Protein AF-A0A7W7QHW6-F1 (afdb_monomer_lite)

Secondary structure (DSSP, 8-state):
-HHHHS-S-EEEEEPPPPGGGTT-SEEEEEEEE-GGGS-GGGS-HHHHHHHHHHHHHHHHSTT--EEEHHHHHHHHHTTT--TGGGT--HHHHHHHHHHSSS-EEEEEEEHHHHHHHH---SS--EEE-TTS-EEEPPHHHHHHHHHHHHHHHHHHHHHHHHHHHHTTSS---

Structure (mmCIF, N/CA/C/O backbone):
data_AF-A0A7W7QHW6-F1
#
_entry.id   AF-A0A7W7QHW6-F1
#
loop_
_atom_site.group_PDB
_atom_site.id
_atom_site.type_symbol
_atom_site.label_atom_id
_atom_site.label_alt_id
_atom_site.label_comp_id
_atom_site.label_asym_id
_atom_site.label_entity_id
_atom_site.label_seq_id
_atom_site.pdbx_PDB_ins_code
_atom_site.Cartn_x
_atom_site.Cartn_y
_atom_site.Cartn_z
_atom_site.occupancy
_atom_site.B_iso_or_equiv
_atom_site.auth_seq_id
_atom_site.auth_comp_id
_atom_site.auth_asym_id
_atom_site.auth_atom_id
_atom_site.pdbx_PDB_model_num
ATOM 1 N N . MET A 1 1 ? -8.281 11.134 19.432 1.00 56.22 1 MET A N 1
ATOM 2 C CA . MET A 1 1 ? -8.297 11.967 18.201 1.00 56.22 1 MET A CA 1
ATOM 3 C C . MET A 1 1 ? -7.026 11.847 17.353 1.00 56.22 1 MET A C 1
ATOM 5 O O . MET A 1 1 ? -7.100 11.204 16.316 1.00 56.22 1 MET A O 1
ATOM 9 N N . ARG A 1 2 ? -5.857 12.360 17.784 1.00 65.06 2 ARG A N 1
ATOM 10 C CA . ARG A 1 2 ? -4.636 12.427 16.941 1.00 65.06 2 ARG A CA 1
ATOM 11 C C . ARG A 1 2 ? -4.205 11.098 16.300 1.00 65.06 2 ARG A C 1
ATOM 13 O O . ARG A 1 2 ? -3.830 11.087 15.142 1.00 65.06 2 ARG A O 1
ATOM 20 N N . LYS A 1 3 ? -4.324 9.969 17.011 1.00 74.69 3 LYS A N 1
ATOM 21 C CA . LYS A 1 3 ? -3.905 8.649 16.496 1.00 74.69 3 LYS A CA 1
ATOM 22 C C . LYS A 1 3 ? -4.711 8.149 15.285 1.00 74.69 3 LYS A C 1
ATOM 24 O O . LYS A 1 3 ? -4.152 7.412 14.486 1.00 74.69 3 LYS A O 1
ATOM 29 N N . LEU A 1 4 ? -5.989 8.529 15.155 1.00 83.25 4 LEU A N 1
ATOM 30 C CA . LEU A 1 4 ? -6.823 8.139 14.007 1.00 83.25 4 LEU A CA 1
ATOM 31 C C . LEU A 1 4 ? -6.521 9.006 12.781 1.00 83.25 4 LEU A C 1
ATOM 33 O O . LEU A 1 4 ? -6.460 8.496 11.672 1.00 83.25 4 LEU A O 1
ATOM 37 N N . GLN A 1 5 ? -6.312 10.308 12.989 1.00 86.25 5 GLN A N 1
ATOM 38 C CA . GLN A 1 5 ? -6.015 11.275 11.923 1.00 86.25 5 GLN A CA 1
ATOM 39 C C . GLN A 1 5 ? -4.545 11.247 11.482 1.00 86.25 5 GLN A C 1
ATOM 41 O O . GLN A 1 5 ? -4.225 11.628 10.364 1.00 86.25 5 GLN A O 1
ATOM 46 N N . GLU A 1 6 ? -3.650 10.778 12.348 1.00 88.75 6 GLU A N 1
ATOM 47 C CA . GLU A 1 6 ? -2.221 10.630 12.083 1.00 88.75 6 GLU A CA 1
ATOM 48 C C . GLU A 1 6 ? -1.776 9.214 12.486 1.00 88.75 6 GLU A C 1
ATOM 50 O O . GLU A 1 6 ? -1.081 9.045 13.495 1.00 88.75 6 GLU A O 1
ATOM 55 N N . PRO A 1 7 ? -2.175 8.168 11.739 1.00 92.00 7 PRO A N 1
ATOM 56 C CA . PRO A 1 7 ? -1.692 6.821 12.008 1.00 92.00 7 PRO A CA 1
ATOM 57 C C . PRO A 1 7 ? -0.172 6.752 11.819 1.00 92.00 7 PRO A C 1
ATOM 59 O O . PRO A 1 7 ? 0.426 7.557 11.098 1.00 92.00 7 PRO A O 1
ATOM 62 N N . ALA A 1 8 ? 0.470 5.778 12.470 1.00 92.69 8 ALA A N 1
ATOM 63 C CA . ALA A 1 8 ? 1.924 5.625 12.387 1.00 92.69 8 ALA A CA 1
ATOM 64 C C . ALA A 1 8 ? 2.393 5.414 10.937 1.00 92.69 8 ALA A C 1
ATOM 66 O O . ALA A 1 8 ? 3.410 5.977 10.537 1.00 92.69 8 ALA A O 1
ATOM 67 N N . TYR A 1 9 ? 1.622 4.654 10.157 1.00 95.62 9 TYR A N 1
ATOM 68 C CA . TYR A 1 9 ? 1.838 4.450 8.732 1.00 95.62 9 TYR A CA 1
ATOM 69 C C . TYR A 1 9 ? 0.545 4.018 8.024 1.00 95.62 9 TYR A C 1
ATOM 71 O O . TYR A 1 9 ? -0.412 3.578 8.673 1.00 95.62 9 TYR A O 1
ATOM 79 N N . TRP A 1 10 ? 0.560 4.111 6.698 1.00 97.00 10 TRP A N 1
ATOM 80 C CA . TRP A 1 10 ? -0.450 3.590 5.783 1.00 97.00 10 TRP A CA 1
ATOM 81 C C . TRP A 1 10 ? 0.118 2.443 4.952 1.00 97.00 10 TRP A C 1
ATOM 83 O O . TRP A 1 10 ? 1.297 2.454 4.601 1.00 97.00 10 TRP A O 1
ATOM 93 N N . LEU A 1 11 ? -0.731 1.476 4.620 1.00 97.56 11 LEU A N 1
ATOM 94 C CA . LEU A 1 11 ? -0.472 0.448 3.619 1.00 97.56 11 LEU A CA 1
ATOM 95 C C . LEU A 1 11 ? -1.309 0.759 2.379 1.00 97.56 11 LEU A C 1
ATOM 97 O O . LEU A 1 11 ? -2.513 0.992 2.494 1.00 97.56 11 LEU A O 1
ATOM 101 N N . ILE A 1 12 ? -0.666 0.739 1.216 1.00 97.44 12 ILE A N 1
ATOM 102 C CA . ILE A 1 12 ? -1.287 0.992 -0.081 1.00 97.44 12 ILE A CA 1
ATOM 103 C C . ILE A 1 12 ? -1.074 -0.210 -0.985 1.00 97.44 12 ILE A C 1
ATOM 105 O O . ILE A 1 12 ? 0.042 -0.729 -1.101 1.00 97.44 12 ILE A O 1
ATOM 109 N N . PHE A 1 13 ? -2.138 -0.620 -1.663 1.00 96.94 13 PHE A N 1
ATOM 110 C CA . PHE A 1 13 ? -2.083 -1.667 -2.670 1.00 96.94 13 PHE A CA 1
ATOM 111 C C . PHE A 1 13 ? -3.052 -1.392 -3.817 1.00 96.94 13 PHE A C 1
ATOM 113 O O . PHE A 1 13 ? -4.025 -0.648 -3.686 1.00 96.94 13 PHE A O 1
ATOM 120 N N . ALA A 1 14 ? -2.743 -1.987 -4.963 1.00 95.81 14 ALA A N 1
ATOM 121 C CA . ALA A 1 14 ? -3.598 -1.965 -6.134 1.00 95.81 14 ALA A CA 1
ATOM 122 C C . ALA A 1 14 ? -4.793 -2.911 -5.939 1.00 95.81 14 ALA A C 1
ATOM 124 O O . ALA A 1 14 ? -4.634 -4.034 -5.463 1.00 95.81 14 ALA A O 1
ATOM 125 N N . LEU A 1 15 ? -5.976 -2.461 -6.347 1.00 94.88 15 LEU A N 1
ATOM 126 C CA . LEU A 1 15 ? -7.155 -3.306 -6.534 1.00 94.88 15 LEU A CA 1
ATOM 127 C C . LEU A 1 15 ? -7.205 -3.792 -7.990 1.00 94.88 15 LEU A C 1
ATOM 129 O O . LEU A 1 15 ? -6.542 -3.204 -8.846 1.00 94.88 15 LEU A O 1
ATOM 133 N N . PRO A 1 16 ? -7.975 -4.836 -8.328 1.00 91.94 16 PRO A N 1
ATOM 134 C CA . PRO A 1 16 ? -8.221 -5.169 -9.727 1.00 91.94 16 PRO A CA 1
ATOM 135 C C . PRO A 1 16 ? -8.748 -3.949 -10.492 1.00 91.94 16 PRO A C 1
ATOM 137 O O . PRO A 1 16 ? -9.634 -3.244 -10.006 1.00 91.94 16 PRO A O 1
ATOM 140 N N . TRP A 1 17 ? -8.200 -3.683 -11.682 1.00 90.19 17 TRP A N 1
ATOM 141 C CA . TRP A 1 17 ? -8.736 -2.621 -12.531 1.00 90.19 17 TRP A CA 1
ATOM 142 C C . TRP A 1 17 ? -10.198 -2.949 -12.882 1.00 90.19 17 TRP A C 1
ATOM 144 O O . TRP A 1 17 ? -10.453 -4.067 -13.336 1.00 90.19 17 TRP A O 1
ATOM 154 N N . PRO A 1 18 ? -11.164 -2.029 -12.699 1.00 87.25 18 PRO A N 1
ATOM 155 C CA . PRO A 1 18 ? -12.570 -2.352 -12.912 1.00 87.25 18 PRO A CA 1
ATOM 156 C C . PRO A 1 18 ? -12.845 -2.748 -14.366 1.00 87.25 18 PRO A C 1
ATOM 158 O O . PRO A 1 18 ? -12.604 -1.963 -15.285 1.00 87.25 18 PRO A O 1
ATOM 161 N N . GLU A 1 19 ? -13.399 -3.943 -14.578 1.00 85.06 19 GLU A N 1
ATOM 162 C CA . GLU A 1 19 ? -13.690 -4.472 -15.921 1.00 85.06 19 GLU A CA 1
ATOM 163 C C . GLU A 1 19 ? -14.662 -3.574 -16.699 1.00 85.06 19 GLU A C 1
ATOM 165 O O . GLU A 1 19 ? -14.476 -3.322 -17.889 1.00 85.06 19 GLU A O 1
ATOM 170 N N . SER A 1 20 ? -15.652 -2.998 -16.008 1.00 82.12 20 SER A N 1
ATOM 171 C CA . SER A 1 20 ? -16.613 -2.043 -16.580 1.00 82.12 20 SER A CA 1
ATOM 172 C C . SER A 1 20 ? -15.979 -0.721 -17.031 1.00 82.12 20 SER A C 1
ATOM 174 O O . SER A 1 20 ? -16.608 0.053 -17.749 1.00 82.12 20 SER A O 1
ATOM 176 N N . GLN A 1 21 ? -14.734 -0.460 -16.627 1.00 79.06 21 GLN A N 1
ATOM 177 C CA . GLN A 1 21 ? -13.945 0.723 -16.966 1.00 79.06 21 GLN A CA 1
ATOM 178 C C . GLN A 1 21 ? -12.653 0.318 -17.692 1.00 79.06 21 GLN A C 1
ATOM 180 O O . GLN A 1 21 ? -11.616 0.979 -17.579 1.00 79.06 21 GLN A O 1
ATOM 185 N N . GLY A 1 22 ? -12.727 -0.773 -18.463 1.00 74.12 22 GLY A N 1
ATOM 186 C CA . GLY A 1 22 ? -11.610 -1.396 -19.168 1.00 74.12 22 GLY A CA 1
ATOM 187 C C . GLY A 1 22 ? -10.861 -0.500 -20.154 1.00 74.12 22 GLY A C 1
ATOM 188 O O . GLY A 1 22 ? -9.731 -0.845 -20.479 1.00 74.12 22 GLY A O 1
ATOM 189 N N . ASP A 1 23 ? -11.411 0.665 -20.529 1.00 79.94 23 ASP A N 1
ATOM 190 C CA . ASP A 1 23 ? -10.778 1.707 -21.365 1.00 79.94 23 ASP A CA 1
ATOM 191 C C . ASP A 1 23 ? -10.635 3.068 -20.657 1.00 79.94 23 ASP A C 1
ATOM 193 O O . ASP A 1 23 ? -10.134 4.035 -21.232 1.00 79.94 23 ASP A O 1
ATOM 197 N N . ALA A 1 24 ? -11.040 3.176 -19.387 1.00 84.50 24 ALA A N 1
ATOM 198 C CA . ALA A 1 24 ? -10.972 4.442 -18.671 1.00 84.50 24 ALA A CA 1
ATOM 199 C C . ALA A 1 24 ? -9.518 4.901 -18.478 1.00 84.50 24 ALA A C 1
ATOM 201 O O . ALA A 1 24 ? -8.602 4.096 -18.268 1.00 84.50 24 ALA A O 1
ATOM 202 N N . ALA A 1 25 ? -9.315 6.220 -18.525 1.00 86.50 25 ALA A N 1
ATOM 203 C CA . ALA A 1 25 ? -8.022 6.839 -18.241 1.00 86.50 25 ALA A CA 1
ATOM 204 C C . ALA A 1 25 ? -7.675 6.784 -16.744 1.00 86.50 25 ALA A C 1
ATOM 206 O O . ALA A 1 25 ? -6.496 6.735 -16.384 1.00 86.50 25 ALA A O 1
ATOM 207 N N . MET A 1 26 ? -8.698 6.783 -15.885 1.00 93.06 26 MET A N 1
ATOM 208 C CA . MET A 1 26 ? -8.581 6.727 -14.433 1.00 93.06 26 MET A CA 1
ATOM 209 C C . MET A 1 26 ? -9.674 5.842 -13.832 1.00 93.06 26 MET A C 1
ATOM 211 O O . MET A 1 26 ? -10.791 5.850 -14.341 1.00 93.06 26 MET A O 1
ATOM 215 N N . ALA A 1 27 ? -9.369 5.149 -12.735 1.00 93.94 27 ALA A N 1
ATOM 216 C CA . ALA A 1 27 ? -10.313 4.302 -12.004 1.00 93.94 27 ALA A CA 1
ATOM 217 C C . ALA A 1 27 ? -9.981 4.257 -10.503 1.00 93.94 27 ALA A C 1
ATOM 219 O O . ALA A 1 27 ? -8.837 4.501 -10.116 1.00 93.94 27 ALA A O 1
ATOM 220 N N . GLU A 1 28 ? -10.959 3.925 -9.657 1.00 92.88 28 GLU A N 1
ATOM 221 C CA . GLU A 1 28 ? -10.750 3.601 -8.235 1.00 92.88 28 GLU A CA 1
ATOM 222 C C . GLU A 1 28 ? -10.073 2.228 -8.106 1.00 92.88 28 GLU A C 1
ATOM 224 O O . GLU A 1 28 ? -10.699 1.222 -7.796 1.00 92.88 28 GLU A O 1
ATOM 229 N N . ALA A 1 29 ? -8.782 2.178 -8.429 1.00 94.88 29 ALA A N 1
ATOM 230 C CA . ALA A 1 29 ? -8.017 0.936 -8.542 1.00 94.88 29 ALA A CA 1
ATOM 231 C C . ALA A 1 29 ? -6.881 0.844 -7.513 1.00 94.88 29 ALA A C 1
ATOM 233 O O . ALA A 1 29 ? -5.937 0.075 -7.680 1.00 94.88 29 ALA A O 1
ATOM 234 N N . ALA A 1 30 ? -6.946 1.629 -6.440 1.00 95.62 30 ALA A N 1
ATOM 235 C CA . ALA A 1 30 ? -6.020 1.525 -5.324 1.00 95.62 30 ALA A CA 1
ATOM 236 C C . ALA A 1 30 ? -6.739 1.751 -4.000 1.00 95.62 30 ALA A C 1
ATOM 238 O O . ALA A 1 30 ? -7.686 2.537 -3.921 1.00 95.62 30 ALA A O 1
ATOM 239 N N . TYR A 1 31 ? -6.258 1.072 -2.967 1.00 96.12 31 TYR A N 1
ATOM 240 C CA . TYR A 1 31 ? -6.814 1.133 -1.626 1.00 96.12 31 TYR A CA 1
ATOM 241 C C . TYR A 1 31 ? -5.734 1.491 -0.616 1.00 96.12 31 TYR A C 1
ATOM 243 O O . TYR A 1 31 ? -4.600 1.012 -0.695 1.00 96.12 31 TYR A O 1
ATOM 251 N N . VAL A 1 32 ? -6.105 2.341 0.335 1.00 96.75 32 VAL A N 1
ATOM 252 C CA . VAL A 1 32 ? -5.260 2.785 1.440 1.00 96.75 32 VAL A CA 1
ATOM 253 C C . VAL A 1 32 ? -5.922 2.380 2.738 1.00 96.75 32 VAL A C 1
ATOM 255 O O . VAL A 1 32 ? -7.064 2.749 2.989 1.00 96.75 32 VAL A O 1
ATOM 258 N N . VAL A 1 33 ? -5.177 1.703 3.599 1.00 95.94 33 VAL A N 1
ATOM 259 C CA . VAL A 1 33 ? -5.597 1.373 4.963 1.00 95.94 33 VAL A CA 1
ATOM 260 C C . VAL A 1 33 ? -4.519 1.815 5.944 1.00 95.94 33 VAL A C 1
ATOM 262 O O . VAL A 1 33 ? -3.353 1.964 5.578 1.00 95.94 33 VAL A O 1
ATOM 265 N N . ALA A 1 34 ? -4.885 2.020 7.205 1.00 95.44 34 ALA A N 1
ATOM 266 C CA . ALA A 1 34 ? -3.934 2.259 8.285 1.00 95.44 34 ALA A CA 1
ATOM 267 C C . ALA A 1 34 ? -3.855 1.020 9.194 1.00 95.44 34 ALA A C 1
ATOM 269 O O . ALA A 1 34 ? -4.636 0.918 10.143 1.00 95.44 34 ALA A O 1
ATOM 270 N N . PRO A 1 35 ? -2.907 0.085 8.972 1.00 95.19 35 PRO A N 1
ATOM 271 C CA . PRO A 1 35 ? -2.819 -1.148 9.759 1.00 95.19 35 PRO A CA 1
ATOM 272 C C . PRO A 1 35 ? -2.747 -0.965 11.285 1.00 95.19 35 PRO A C 1
ATOM 274 O O . PRO A 1 35 ? -3.284 -1.811 12.001 1.00 95.19 35 PRO A O 1
ATOM 277 N N . PRO A 1 36 ? -2.138 0.105 11.844 1.00 92.81 36 PRO A N 1
ATOM 278 C CA . PRO A 1 36 ? -2.180 0.352 13.288 1.00 92.81 36 PRO A CA 1
ATOM 279 C C . PRO A 1 36 ? -3.585 0.574 13.866 1.00 92.81 36 PRO A C 1
ATOM 281 O O . PRO A 1 36 ? -3.746 0.517 15.083 1.00 92.81 36 PRO A O 1
ATOM 284 N N . LEU A 1 37 ? -4.575 0.877 13.022 1.00 91.31 37 LEU A N 1
ATOM 285 C CA . LEU A 1 37 ? -5.961 1.125 13.421 1.00 91.31 37 LEU A CA 1
ATOM 286 C C . LEU A 1 37 ? -6.858 -0.108 13.260 1.00 91.31 37 LEU A C 1
ATOM 288 O O . LEU A 1 37 ? -7.993 -0.088 13.729 1.00 91.31 37 LEU A O 1
ATOM 292 N N . VAL A 1 38 ? -6.361 -1.169 12.619 1.00 91.38 38 VAL A N 1
ATOM 293 C CA . VAL A 1 38 ? -7.112 -2.407 12.395 1.00 91.38 38 VAL A CA 1
ATOM 294 C C . VAL A 1 38 ? -6.965 -3.327 13.615 1.00 91.38 38 VAL A C 1
ATOM 296 O O . VAL A 1 38 ? -5.833 -3.663 13.989 1.00 91.38 38 VAL A O 1
ATOM 299 N N . PRO A 1 39 ? -8.070 -3.750 14.260 1.00 88.81 39 PRO A N 1
ATOM 300 C CA . PRO A 1 39 ? -8.014 -4.706 15.358 1.00 88.81 39 PRO A CA 1
ATOM 301 C C . PRO A 1 39 ? -7.509 -6.074 14.886 1.00 88.81 39 PRO A C 1
ATOM 303 O O . PRO A 1 39 ? -8.076 -6.697 13.994 1.00 88.81 39 PRO A O 1
ATOM 306 N N . ARG A 1 40 ? -6.450 -6.569 15.527 1.00 87.62 40 ARG A N 1
ATOM 307 C CA . ARG A 1 40 ? -5.764 -7.822 15.156 1.00 87.62 40 ARG A CA 1
ATOM 308 C C . ARG A 1 40 ? -6.627 -9.070 15.341 1.00 87.62 40 ARG A C 1
ATOM 310 O O . ARG A 1 40 ? -6.409 -10.080 14.697 1.00 87.62 40 ARG A O 1
ATOM 317 N N . ASN A 1 41 ? -7.627 -8.990 16.213 1.00 88.19 41 ASN A N 1
ATOM 318 C CA . ASN A 1 41 ? -8.597 -10.055 16.456 1.00 88.19 41 ASN A CA 1
ATOM 319 C C . ASN A 1 41 ? -9.736 -10.103 15.420 1.00 88.19 41 ASN A C 1
ATOM 321 O O . ASN A 1 41 ? -10.643 -10.915 15.578 1.00 88.19 41 ASN A O 1
ATOM 325 N N . GLN A 1 42 ? -9.731 -9.216 14.421 1.00 88.81 42 GLN A N 1
ATOM 326 C CA . GLN A 1 42 ? -10.752 -9.144 13.369 1.00 88.81 42 GLN A CA 1
ATOM 327 C C . GLN A 1 42 ? -10.233 -9.577 11.996 1.00 88.81 42 GLN A C 1
ATOM 329 O O . GLN A 1 42 ? -10.967 -9.457 11.021 1.00 88.81 42 GLN A O 1
ATOM 334 N N . VAL A 1 43 ? -8.989 -10.051 11.914 1.00 94.88 43 VAL A N 1
ATOM 335 C CA . VAL A 1 43 ? -8.345 -10.405 10.648 1.00 94.88 43 VAL A CA 1
ATOM 336 C C . VAL A 1 43 ? -7.820 -11.835 10.677 1.00 94.88 43 VAL A C 1
ATOM 338 O O . VAL A 1 43 ? -7.511 -12.370 11.744 1.00 94.88 43 VAL A O 1
ATOM 341 N N . SER A 1 44 ? -7.728 -12.461 9.508 1.00 96.94 44 SER A N 1
ATOM 342 C CA . SER A 1 44 ? -7.119 -13.777 9.342 1.00 96.94 44 SER A CA 1
ATOM 343 C C . SER A 1 44 ? -5.607 -13.742 9.577 1.00 96.94 44 SER A C 1
ATOM 345 O O . SER A 1 44 ? -4.967 -12.687 9.564 1.00 96.94 44 SER A O 1
ATOM 347 N N . GLU A 1 45 ? -5.004 -14.923 9.722 1.00 97.19 45 GLU A N 1
ATOM 348 C CA . GLU A 1 45 ? -3.547 -15.073 9.807 1.00 97.19 45 GLU A CA 1
ATOM 349 C C . GLU A 1 45 ? -2.827 -14.522 8.562 1.00 97.19 45 GLU A C 1
ATOM 351 O O . GLU A 1 45 ? -1.736 -13.966 8.679 1.00 97.19 45 GLU A O 1
ATOM 356 N N . ASN A 1 46 ? -3.451 -14.602 7.380 1.00 97.94 46 ASN A N 1
ATOM 357 C CA . ASN A 1 46 ? -2.880 -14.075 6.140 1.00 97.94 46 ASN A CA 1
ATOM 358 C C . ASN A 1 46 ? -2.830 -12.539 6.153 1.00 97.94 46 ASN A C 1
ATOM 360 O O . ASN A 1 46 ? -1.789 -11.943 5.863 1.00 97.94 46 ASN A O 1
ATOM 364 N N . ALA A 1 47 ? -3.936 -11.890 6.526 1.00 97.75 47 ALA A N 1
ATOM 365 C CA . ALA A 1 47 ? -4.000 -10.437 6.662 1.00 97.75 47 ALA A CA 1
ATOM 366 C C . ALA A 1 47 ? -3.073 -9.927 7.777 1.00 97.75 47 ALA A C 1
ATOM 368 O O . ALA A 1 47 ? -2.360 -8.933 7.592 1.00 97.75 47 ALA A O 1
ATOM 369 N N . GLU A 1 48 ? -2.998 -10.649 8.899 1.00 97.12 48 GLU A N 1
ATOM 370 C CA . GLU A 1 48 ? -2.037 -10.358 9.961 1.00 97.12 48 GLU A CA 1
ATOM 371 C C . GLU A 1 48 ? -0.592 -10.477 9.467 1.00 97.12 48 GLU A C 1
ATOM 373 O O . GLU A 1 48 ? 0.222 -9.597 9.747 1.00 97.12 48 GLU A O 1
ATOM 378 N N . GLY A 1 49 ? -0.279 -11.501 8.669 1.00 97.75 49 GLY A N 1
ATOM 379 C CA . GLY A 1 49 ? 1.031 -11.687 8.048 1.00 97.75 49 GLY A CA 1
ATOM 380 C C . GLY A 1 49 ? 1.443 -10.506 7.166 1.00 97.75 49 GLY A C 1
ATOM 381 O O . GLY A 1 49 ? 2.551 -9.981 7.311 1.00 97.75 49 GLY A O 1
ATOM 382 N N . VAL A 1 50 ? 0.539 -10.016 6.310 1.00 98.31 50 VAL A N 1
ATOM 383 C CA . VAL A 1 50 ? 0.784 -8.814 5.490 1.00 98.31 50 VAL A CA 1
ATOM 384 C C . VAL A 1 50 ? 1.065 -7.596 6.369 1.00 98.31 50 VAL A C 1
ATOM 386 O O . VAL A 1 50 ? 2.045 -6.876 6.150 1.00 98.31 50 VAL A O 1
ATOM 389 N N . PHE A 1 51 ? 0.248 -7.365 7.396 1.00 97.62 51 PHE A N 1
ATOM 390 C CA . PHE A 1 51 ? 0.457 -6.239 8.298 1.00 97.62 51 PHE A CA 1
ATOM 391 C C . PHE A 1 51 ? 1.732 -6.363 9.141 1.00 97.62 51 PHE A C 1
ATOM 393 O O . PHE A 1 51 ? 2.371 -5.346 9.421 1.00 97.62 51 PHE A O 1
ATOM 400 N N . ALA A 1 52 ? 2.123 -7.572 9.540 1.00 97.12 52 ALA A N 1
ATOM 401 C CA . ALA A 1 52 ? 3.361 -7.815 10.266 1.00 97.12 52 ALA A CA 1
ATOM 402 C C . ALA A 1 52 ? 4.574 -7.464 9.395 1.00 97.12 52 ALA A C 1
ATOM 404 O O . ALA A 1 52 ? 5.451 -6.720 9.840 1.00 97.12 52 ALA A O 1
ATOM 405 N N . VAL A 1 53 ? 4.590 -7.906 8.134 1.00 97.88 53 VAL A N 1
ATOM 406 C CA . VAL A 1 53 ? 5.636 -7.540 7.165 1.00 97.88 53 VAL A CA 1
ATOM 407 C C . VAL A 1 53 ? 5.673 -6.027 6.942 1.00 97.88 53 VAL A C 1
ATOM 409 O O . VAL A 1 53 ? 6.750 -5.432 6.997 1.00 97.88 53 VAL A O 1
ATOM 412 N N . ALA A 1 54 ? 4.514 -5.379 6.781 1.00 97.81 54 ALA A N 1
ATOM 413 C CA . ALA A 1 54 ? 4.434 -3.923 6.666 1.00 97.81 54 ALA A CA 1
ATOM 414 C C . ALA A 1 54 ? 5.041 -3.213 7.888 1.00 97.81 54 ALA A C 1
ATOM 416 O O . ALA A 1 54 ? 5.814 -2.263 7.750 1.00 97.81 54 ALA A O 1
ATOM 417 N N . HIS A 1 55 ? 4.745 -3.705 9.091 1.00 96.38 55 HIS A N 1
ATOM 418 C CA . HIS A 1 55 ? 5.280 -3.162 10.337 1.00 96.38 55 HIS A CA 1
ATOM 419 C C . HIS A 1 55 ? 6.799 -3.328 10.456 1.00 96.38 55 HIS A C 1
ATOM 421 O O . HIS A 1 55 ? 7.488 -2.386 10.854 1.00 96.38 55 HIS A O 1
ATOM 427 N N . PHE A 1 56 ? 7.344 -4.494 10.095 1.00 96.44 56 PHE A N 1
ATOM 428 C CA . PHE A 1 56 ? 8.794 -4.712 10.067 1.00 96.44 56 PHE A CA 1
ATOM 429 C C . PHE A 1 56 ? 9.481 -3.802 9.049 1.00 96.44 56 PHE A C 1
ATOM 431 O O . PHE A 1 56 ? 10.474 -3.156 9.383 1.00 96.44 56 PHE A O 1
ATOM 438 N N . HIS A 1 57 ? 8.904 -3.668 7.855 1.00 96.19 57 HIS A N 1
ATOM 439 C CA . HIS A 1 57 ? 9.413 -2.766 6.830 1.00 96.19 57 HIS A CA 1
ATOM 440 C C . HIS A 1 57 ? 9.484 -1.313 7.326 1.00 96.19 57 HIS A C 1
ATOM 442 O O . HIS A 1 57 ? 10.504 -0.652 7.140 1.00 96.19 57 HIS A O 1
ATOM 448 N N . VAL A 1 58 ? 8.441 -0.809 7.995 1.00 95.81 58 VAL A N 1
ATOM 449 C CA . VAL A 1 58 ? 8.430 0.557 8.561 1.00 95.81 58 VAL A CA 1
ATOM 450 C C . VAL A 1 58 ? 9.496 0.733 9.638 1.00 95.81 58 VAL A C 1
ATOM 452 O O . VAL A 1 58 ? 10.164 1.765 9.674 1.00 95.81 58 VAL A O 1
ATOM 455 N N . LYS A 1 59 ? 9.691 -0.268 10.505 1.00 94.88 59 LYS A N 1
ATOM 456 C CA . LYS A 1 59 ? 10.728 -0.219 11.547 1.00 94.88 59 LYS A CA 1
ATOM 457 C C . LYS A 1 59 ? 12.139 -0.103 10.972 1.00 94.88 59 LYS A C 1
ATOM 459 O O . LYS A 1 59 ? 12.961 0.600 11.552 1.00 94.88 59 LYS A O 1
ATOM 464 N N . GLU A 1 60 ? 12.414 -0.771 9.857 1.00 94.62 60 GLU A N 1
ATOM 465 C CA . GLU A 1 60 ? 13.718 -0.709 9.184 1.00 94.62 60 GLU A CA 1
ATOM 466 C C . GLU A 1 60 ? 13.890 0.524 8.287 1.00 94.62 60 GLU A C 1
ATOM 468 O O . GLU A 1 60 ? 15.015 0.874 7.939 1.00 94.62 60 GLU A O 1
ATOM 473 N N . ASN A 1 61 ? 12.798 1.206 7.937 1.00 90.56 61 ASN A N 1
ATOM 474 C CA . ASN A 1 61 ? 12.802 2.394 7.085 1.00 90.56 61 ASN A CA 1
ATOM 475 C C . ASN A 1 61 ? 12.217 3.605 7.834 1.00 90.56 61 ASN A C 1
ATOM 477 O O . ASN A 1 61 ? 11.171 4.137 7.434 1.00 90.56 61 ASN A O 1
ATOM 481 N N . PRO A 1 62 ? 12.865 4.057 8.928 1.00 85.25 62 PRO A N 1
ATOM 482 C CA . PRO A 1 62 ? 12.357 5.162 9.725 1.00 85.25 62 PRO A CA 1
ATOM 483 C C . PRO A 1 62 ? 12.231 6.426 8.867 1.00 85.25 62 PRO A C 1
ATOM 485 O O . PRO A 1 62 ? 13.134 6.786 8.115 1.00 85.25 62 PRO A O 1
ATOM 488 N N . GLY A 1 63 ? 11.089 7.103 8.982 1.00 82.06 63 GLY A N 1
ATOM 489 C CA . GLY A 1 63 ? 10.774 8.313 8.216 1.00 82.06 63 GLY A CA 1
ATOM 490 C C . GLY A 1 63 ? 9.852 8.085 7.018 1.00 82.06 63 GLY A C 1
ATOM 491 O O . GLY A 1 63 ? 9.252 9.049 6.551 1.00 82.06 63 GLY A O 1
ATOM 492 N N . ARG A 1 64 ? 9.653 6.837 6.568 1.00 84.69 64 ARG A N 1
ATOM 493 C CA . ARG A 1 64 ? 8.612 6.506 5.583 1.00 84.69 64 ARG A CA 1
ATOM 494 C C . ARG A 1 64 ? 7.324 6.118 6.298 1.00 84.69 64 ARG A C 1
ATOM 496 O O . ARG A 1 64 ? 7.286 5.128 7.025 1.00 84.69 64 ARG A O 1
ATOM 503 N N . ARG A 1 65 ? 6.265 6.906 6.096 1.00 90.38 65 ARG A N 1
ATOM 504 C CA . ARG A 1 65 ? 4.931 6.633 6.664 1.00 90.38 65 ARG A CA 1
ATOM 505 C C . ARG A 1 65 ? 4.021 5.913 5.682 1.00 90.38 65 ARG A C 1
ATOM 507 O O . ARG A 1 65 ? 2.965 5.436 6.075 1.00 90.38 65 ARG A O 1
ATOM 514 N N . THR A 1 66 ? 4.433 5.810 4.429 1.00 94.69 66 THR A N 1
ATOM 515 C CA . THR A 1 66 ? 3.677 5.129 3.389 1.00 94.69 66 THR A CA 1
ATOM 516 C C . THR A 1 66 ? 4.375 3.839 2.989 1.00 94.69 66 THR A C 1
ATOM 518 O O . THR A 1 66 ? 5.559 3.837 2.648 1.00 94.69 66 THR A O 1
ATOM 521 N N . VAL A 1 67 ? 3.636 2.735 3.048 1.00 96.69 67 VAL A N 1
ATOM 522 C CA . VAL A 1 67 ? 4.101 1.395 2.697 1.00 96.69 67 VAL A CA 1
ATOM 523 C C . VAL A 1 67 ? 3.362 0.926 1.458 1.00 96.69 67 VAL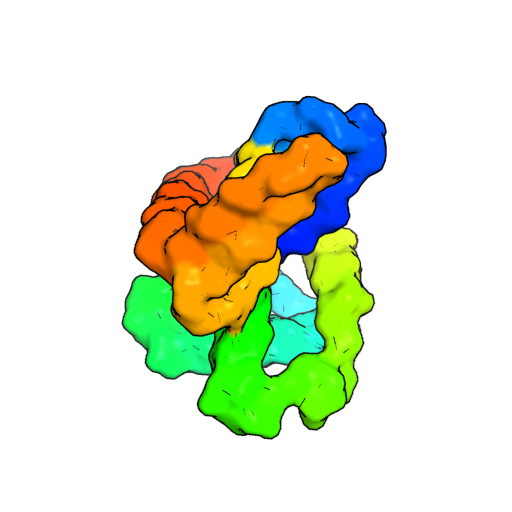 A C 1
ATOM 525 O O . VAL A 1 67 ? 2.138 0.831 1.460 1.00 96.69 67 VAL A O 1
ATOM 528 N N . TRP A 1 68 ? 4.109 0.587 0.416 1.00 96.75 68 TRP A N 1
ATOM 529 C CA . TRP A 1 68 ? 3.570 0.040 -0.825 1.00 96.75 68 TRP A CA 1
ATOM 530 C C . TRP A 1 68 ? 3.655 -1.477 -0.778 1.00 96.75 68 TRP A C 1
ATOM 532 O O . TRP A 1 68 ? 4.716 -2.026 -0.483 1.00 96.75 68 TRP A O 1
ATOM 542 N N . PHE A 1 69 ? 2.569 -2.179 -1.087 1.00 97.62 69 PHE A N 1
ATOM 543 C CA . PHE A 1 69 ? 2.585 -3.642 -1.086 1.00 97.62 69 PHE A CA 1
ATOM 544 C C . PHE A 1 69 ? 3.608 -4.231 -2.084 1.00 97.62 69 PHE A C 1
ATOM 546 O O . PHE A 1 69 ? 4.282 -5.223 -1.791 1.00 97.62 69 PHE A O 1
ATOM 553 N N . SER A 1 70 ? 3.801 -3.581 -3.235 1.00 96.00 70 SER A N 1
ATOM 554 C CA . SER A 1 70 ? 4.859 -3.919 -4.197 1.00 96.00 70 SER A CA 1
ATOM 555 C C . SER A 1 70 ? 6.264 -3.750 -3.610 1.00 96.00 70 SER A C 1
ATOM 557 O O . SER A 1 70 ? 7.123 -4.610 -3.817 1.00 96.00 70 SER A O 1
ATOM 559 N N . ASP A 1 71 ? 6.490 -2.709 -2.802 1.00 95.31 71 ASP A N 1
ATOM 560 C CA . ASP A 1 71 ? 7.754 -2.511 -2.088 1.00 95.31 71 ASP A CA 1
ATOM 561 C C . ASP A 1 71 ? 7.980 -3.588 -1.019 1.00 95.31 71 ASP A C 1
ATOM 563 O O . ASP A 1 71 ? 9.111 -4.044 -0.866 1.00 95.31 71 ASP A O 1
ATOM 567 N N . LEU A 1 72 ? 6.931 -4.052 -0.326 1.00 97.12 72 LEU A N 1
ATOM 568 C CA . LEU A 1 72 ? 7.037 -5.180 0.612 1.00 97.12 72 LEU A CA 1
ATOM 569 C C . LEU A 1 72 ? 7.448 -6.466 -0.102 1.00 97.12 72 LEU A C 1
ATOM 571 O O . LEU A 1 72 ? 8.349 -7.169 0.353 1.00 97.12 72 LEU A O 1
ATOM 575 N N . THR A 1 73 ? 6.838 -6.732 -1.256 1.00 96.19 73 THR A N 1
ATOM 576 C CA . THR A 1 73 ? 7.180 -7.887 -2.094 1.00 96.19 73 THR A CA 1
ATOM 577 C C . THR A 1 73 ? 8.644 -7.822 -2.536 1.00 96.19 73 THR A C 1
ATOM 579 O O . THR A 1 73 ? 9.377 -8.802 -2.401 1.00 96.19 73 THR A O 1
ATOM 582 N N . ARG A 1 74 ? 9.113 -6.644 -2.974 1.00 94.19 74 ARG A N 1
ATOM 583 C CA . ARG A 1 74 ? 10.527 -6.414 -3.31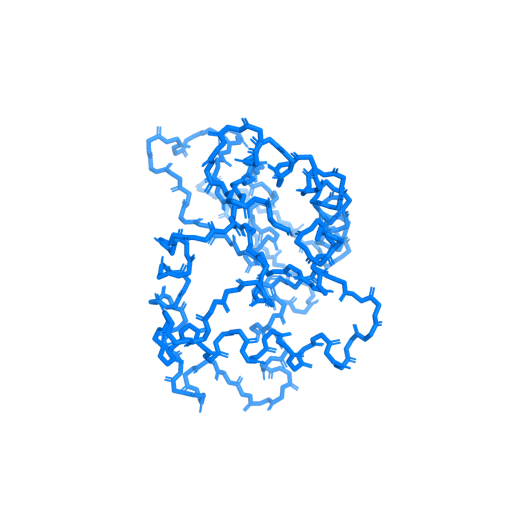1 1.00 94.19 74 ARG A CA 1
ATOM 584 C C . ARG A 1 74 ? 11.451 -6.599 -2.107 1.00 94.19 74 ARG A C 1
ATOM 586 O O . ARG A 1 74 ? 12.520 -7.191 -2.227 1.00 94.19 74 ARG A O 1
ATOM 593 N N . TRP A 1 75 ? 11.060 -6.068 -0.953 1.00 95.56 75 TRP A N 1
ATOM 594 C CA . TRP A 1 75 ? 11.841 -6.103 0.282 1.00 95.56 75 TRP A CA 1
ATOM 595 C C . TRP A 1 75 ? 12.025 -7.528 0.817 1.00 95.56 75 TRP A C 1
ATOM 597 O O . TRP A 1 75 ? 13.118 -7.850 1.292 1.00 95.56 75 TRP A O 1
ATOM 607 N N . LEU A 1 76 ? 10.999 -8.380 0.687 1.00 96.75 76 LEU A N 1
ATOM 608 C CA . LEU A 1 76 ? 11.081 -9.816 0.969 1.00 96.75 76 LEU A CA 1
ATOM 609 C C . LEU A 1 76 ? 12.013 -10.531 -0.013 1.00 96.75 76 LEU A C 1
ATOM 611 O O . LEU A 1 76 ? 12.891 -11.271 0.423 1.00 96.75 76 LEU A O 1
ATOM 615 N N . ALA A 1 77 ? 11.872 -10.265 -1.316 1.00 94.75 77 ALA A N 1
ATOM 616 C CA . ALA A 1 77 ? 12.723 -10.873 -2.337 1.00 94.75 77 ALA A CA 1
ATOM 617 C C . ALA A 1 77 ? 14.210 -10.540 -2.121 1.00 94.75 77 ALA A C 1
ATOM 619 O O . ALA A 1 77 ? 15.061 -11.414 -2.231 1.00 94.75 77 ALA A O 1
ATOM 620 N N . GLY A 1 78 ? 14.528 -9.302 -1.724 1.00 94.50 78 GLY A N 1
ATOM 621 C CA . GLY A 1 78 ? 15.892 -8.896 -1.360 1.00 94.50 78 GLY A CA 1
ATOM 622 C C . GLY A 1 78 ? 16.455 -9.557 -0.091 1.00 94.50 78 GLY A C 1
ATOM 623 O O . GLY A 1 78 ? 17.603 -9.299 0.258 1.00 94.50 78 GLY A O 1
ATOM 624 N N . ARG A 1 79 ? 15.657 -10.371 0.611 1.00 95.00 79 ARG A N 1
ATOM 625 C CA . ARG A 1 79 ? 16.026 -11.160 1.801 1.00 95.00 79 ARG A CA 1
ATOM 626 C C . ARG A 1 79 ? 15.914 -12.665 1.549 1.00 95.00 79 ARG A C 1
ATOM 628 O O . ARG A 1 79 ? 15.744 -13.421 2.502 1.00 95.00 79 ARG A O 1
ATOM 635 N N . ASP A 1 80 ? 15.940 -13.082 0.284 1.00 95.94 80 ASP A N 1
ATOM 636 C CA . ASP A 1 80 ? 15.755 -14.477 -0.131 1.00 95.94 80 ASP A CA 1
ATOM 637 C C . AS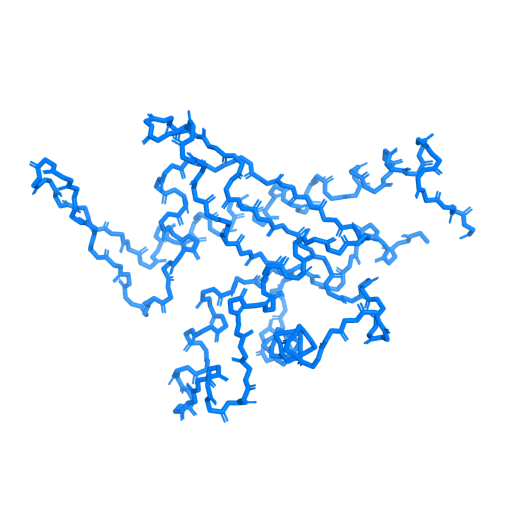P A 1 80 ? 14.465 -15.101 0.436 1.00 95.94 80 ASP A C 1
ATOM 639 O O . ASP A 1 80 ? 14.409 -16.283 0.776 1.00 95.94 80 ASP A O 1
ATOM 643 N N . ASN A 1 81 ? 13.411 -14.288 0.560 1.00 96.62 81 ASN A N 1
ATOM 644 C CA . ASN A 1 81 ? 12.123 -14.693 1.109 1.00 96.62 81 ASN A CA 1
ATOM 645 C C . ASN A 1 81 ? 10.973 -14.322 0.156 1.00 96.62 81 ASN A C 1
ATOM 647 O O . ASN A 1 81 ? 11.148 -13.613 -0.835 1.00 96.62 81 ASN A O 1
ATOM 651 N N . SER A 1 82 ? 9.772 -14.815 0.440 1.00 96.94 82 SER A N 1
ATOM 652 C CA . SER A 1 82 ? 8.560 -14.537 -0.330 1.00 96.94 82 SER A CA 1
ATOM 653 C C . SER A 1 82 ? 7.322 -14.648 0.556 1.00 96.94 82 SER A C 1
ATOM 655 O O . SER A 1 82 ? 7.377 -15.227 1.638 1.00 96.94 82 SER A O 1
ATOM 657 N N . TRP A 1 83 ? 6.178 -14.144 0.089 1.00 97.56 83 TRP A N 1
ATOM 658 C CA . TRP A 1 83 ? 4.901 -14.338 0.786 1.00 97.56 83 TRP A CA 1
ATOM 659 C C . TRP A 1 83 ? 4.594 -15.822 1.017 1.00 97.56 83 TRP A C 1
ATOM 661 O O . TRP A 1 83 ? 4.258 -16.216 2.130 1.00 97.56 83 TRP A O 1
ATOM 671 N N . GLN A 1 84 ? 4.828 -16.661 0.002 1.00 97.12 84 GLN A N 1
ATOM 672 C CA . GLN A 1 84 ? 4.680 -18.112 0.116 1.00 97.12 84 GLN A CA 1
ATOM 673 C C . GLN A 1 84 ? 5.651 -18.715 1.141 1.00 97.12 84 GLN A C 1
ATOM 675 O O . GLN A 1 84 ? 5.259 -19.591 1.905 1.00 97.12 84 GLN A O 1
ATOM 680 N N . GLY A 1 85 ? 6.901 -18.239 1.187 1.00 97.44 85 GLY A N 1
ATOM 681 C CA . GLY A 1 85 ? 7.892 -18.666 2.181 1.00 97.44 85 GLY A CA 1
ATOM 682 C C . GLY A 1 85 ? 7.483 -18.343 3.621 1.00 97.44 85 GLY A C 1
ATOM 683 O O . GLY A 1 85 ? 7.851 -19.066 4.543 1.00 97.44 85 GLY A O 1
ATOM 684 N N . LEU A 1 86 ? 6.666 -17.303 3.807 1.00 97.19 86 LEU A N 1
ATOM 685 C CA . LEU A 1 86 ? 6.049 -16.942 5.084 1.00 97.19 86 LEU A CA 1
ATOM 686 C C . LEU A 1 86 ? 4.716 -17.665 5.351 1.00 97.19 86 LEU A C 1
ATOM 688 O O . LEU A 1 86 ? 4.115 -17.442 6.397 1.00 97.19 86 LEU A O 1
ATOM 692 N N . GLY A 1 87 ? 4.239 -18.502 4.423 1.00 97.81 87 GLY A N 1
ATOM 693 C CA . GLY A 1 87 ? 2.926 -19.146 4.511 1.00 97.81 87 GLY A CA 1
ATOM 694 C C . GLY A 1 87 ? 1.746 -18.184 4.334 1.00 97.81 87 GLY A C 1
ATOM 695 O O . GLY A 1 87 ? 0.637 -18.521 4.731 1.00 97.81 87 GLY A O 1
ATOM 696 N N . VAL A 1 88 ? 1.975 -16.998 3.760 1.00 98.31 88 VAL A N 1
ATOM 697 C CA . VAL A 1 88 ? 0.962 -15.951 3.588 1.00 98.31 88 VAL A CA 1
ATOM 698 C C . VAL A 1 88 ? 0.362 -16.026 2.186 1.00 98.31 88 VAL A C 1
ATOM 700 O O . VAL A 1 88 ? 1.046 -15.764 1.191 1.00 98.31 88 VAL A O 1
ATOM 703 N N . ASP A 1 89 ? -0.937 -16.317 2.110 1.00 98.12 89 ASP A N 1
ATOM 704 C CA . ASP A 1 89 ? -1.734 -16.067 0.905 1.00 98.12 89 ASP A CA 1
ATOM 705 C C . ASP A 1 89 ? -2.044 -14.569 0.818 1.00 98.12 89 ASP A C 1
ATOM 707 O O . ASP A 1 89 ? -2.993 -14.050 1.414 1.00 98.12 89 ASP A O 1
ATOM 711 N N . TRP A 1 90 ? -1.180 -13.853 0.105 1.00 96.88 90 TRP A N 1
ATOM 712 C CA . TRP A 1 90 ? -1.260 -12.405 0.015 1.00 96.88 90 TRP A CA 1
ATOM 713 C C . TRP A 1 90 ? -2.452 -11.922 -0.821 1.00 96.88 90 TRP A C 1
ATOM 715 O O . TRP A 1 90 ? -2.979 -10.849 -0.541 1.00 96.88 90 TRP A O 1
ATOM 725 N N . GLU A 1 91 ? -2.913 -12.689 -1.811 1.00 96.31 91 GLU A N 1
ATOM 726 C CA . GLU A 1 91 ? -4.075 -12.309 -2.623 1.00 96.31 91 GLU A CA 1
ATOM 727 C C . GLU A 1 91 ? -5.350 -12.365 -1.783 1.00 96.31 91 GLU A C 1
ATOM 729 O O . GLU A 1 91 ? -6.145 -11.418 -1.788 1.00 96.31 91 GLU A O 1
ATOM 734 N N . ALA A 1 92 ? -5.519 -13.448 -1.017 1.00 97.00 92 ALA A N 1
ATOM 735 C CA . ALA A 1 92 ? -6.614 -13.574 -0.064 1.00 97.00 92 ALA A CA 1
ATOM 736 C C . ALA A 1 92 ? -6.541 -12.486 1.018 1.00 97.00 92 ALA A C 1
ATOM 738 O O . ALA A 1 92 ? -7.559 -11.859 1.314 1.00 97.00 92 ALA A O 1
ATOM 739 N N . ALA A 1 93 ? -5.342 -12.206 1.543 1.00 97.44 93 ALA A N 1
ATOM 740 C CA . ALA A 1 93 ? -5.125 -11.148 2.527 1.00 97.44 93 ALA A CA 1
ATOM 741 C C . ALA A 1 93 ? -5.538 -9.765 2.008 1.00 97.44 93 ALA A C 1
ATOM 743 O O . ALA A 1 93 ? -6.256 -9.047 2.696 1.00 97.44 93 ALA A O 1
ATOM 744 N N . LEU A 1 94 ? -5.105 -9.365 0.807 1.00 96.88 94 LEU A N 1
ATOM 745 C CA . LEU A 1 94 ? -5.437 -8.043 0.263 1.00 96.88 94 LEU A CA 1
ATOM 746 C C . LEU A 1 94 ? -6.935 -7.894 -0.019 1.00 96.88 94 LEU A C 1
ATOM 748 O O . LEU A 1 94 ? -7.490 -6.820 0.224 1.00 96.88 94 LEU A O 1
ATOM 752 N N . ARG A 1 95 ? -7.593 -8.963 -0.488 1.00 95.81 95 ARG A N 1
ATOM 753 C CA . ARG A 1 95 ? -9.051 -8.985 -0.666 1.00 95.81 95 ARG A CA 1
ATOM 754 C C . ARG A 1 95 ? -9.767 -8.784 0.665 1.00 95.81 95 ARG A C 1
ATOM 756 O O . ARG A 1 95 ? -10.595 -7.886 0.768 1.00 95.81 95 ARG A O 1
ATOM 763 N N . GLU A 1 96 ? -9.393 -9.559 1.681 1.00 96.06 96 GLU A N 1
ATOM 764 C CA . GLU A 1 96 ? -9.946 -9.431 3.029 1.00 96.06 96 GLU A CA 1
ATOM 765 C C . GLU A 1 96 ? -9.738 -8.018 3.581 1.00 96.06 96 GLU A C 1
ATOM 767 O O . GLU A 1 96 ? -10.696 -7.384 4.004 1.00 96.06 96 GLU A O 1
ATOM 772 N N . ILE A 1 97 ? -8.508 -7.493 3.528 1.00 95.75 97 ILE A N 1
ATOM 773 C CA . ILE A 1 97 ? -8.154 -6.167 4.058 1.00 95.75 97 ILE A CA 1
ATOM 774 C C . ILE A 1 97 ? -9.002 -5.058 3.424 1.00 95.75 97 ILE A C 1
ATOM 776 O O . ILE A 1 97 ? -9.401 -4.118 4.114 1.00 95.75 97 ILE A O 1
ATOM 780 N N . HIS A 1 98 ? -9.262 -5.151 2.121 1.00 93.50 98 HIS A N 1
ATOM 781 C CA . HIS A 1 98 ? -10.131 -4.224 1.399 1.00 93.50 98 HIS A CA 1
ATOM 782 C C . HIS A 1 98 ? -11.601 -4.324 1.846 1.00 93.50 98 HIS A C 1
ATOM 784 O O . HIS A 1 98 ? -12.292 -3.311 1.896 1.00 93.50 98 HIS A O 1
ATOM 790 N N . GLU A 1 99 ? -12.067 -5.517 2.210 1.00 92.44 99 GLU A N 1
ATOM 791 C CA . GLU A 1 99 ? -13.449 -5.784 2.626 1.00 92.44 99 GLU A CA 1
ATOM 792 C C . GLU A 1 99 ? -13.698 -5.555 4.129 1.00 92.44 99 GLU A C 1
ATOM 794 O O . GLU A 1 99 ? -14.845 -5.594 4.582 1.00 92.44 99 GLU A O 1
ATOM 799 N N . LEU A 1 100 ? -12.647 -5.298 4.920 1.00 89.44 100 LEU A N 1
ATOM 800 C CA . LEU A 1 100 ? -12.778 -5.051 6.354 1.00 89.44 100 LEU A CA 1
ATOM 801 C C . LEU A 1 100 ? -13.659 -3.824 6.637 1.00 89.44 100 LEU A C 1
ATOM 803 O O . LEU A 1 100 ? -13.480 -2.774 6.014 1.00 89.44 100 LEU A O 1
ATOM 807 N N . PRO A 1 101 ? -14.523 -3.878 7.669 1.00 84.56 101 PRO A N 1
ATOM 808 C CA . PRO A 1 101 ? -15.280 -2.723 8.143 1.00 84.56 101 PRO A CA 1
ATOM 809 C C . PRO A 1 101 ? -14.374 -1.778 8.958 1.00 84.56 101 PRO A C 1
ATOM 811 O O . PRO A 1 101 ? -14.568 -1.568 10.155 1.00 84.56 101 PRO A O 1
ATOM 814 N N . THR A 1 102 ? -13.337 -1.237 8.319 1.00 82.69 102 THR A N 1
ATOM 815 C CA . THR A 1 102 ? -12.328 -0.354 8.915 1.00 82.69 102 THR A CA 1
ATOM 816 C C . THR A 1 102 ? -12.187 0.950 8.126 1.00 82.69 102 THR A C 1
ATOM 818 O O . THR A 1 102 ? -12.834 1.154 7.102 1.00 82.69 102 THR A O 1
ATOM 821 N N . PHE A 1 103 ? -11.340 1.860 8.609 1.00 84.44 103 PHE A N 1
ATOM 822 C CA . PHE A 1 103 ? -11.012 3.085 7.884 1.00 84.44 103 PHE A CA 1
ATOM 823 C C . PHE A 1 103 ? -10.079 2.767 6.727 1.00 84.44 103 PHE A C 1
ATOM 825 O O . PHE A 1 103 ? -8.895 2.478 6.931 1.00 84.44 103 PHE A O 1
ATOM 832 N N . GLY A 1 104 ? -10.616 2.874 5.518 1.00 91.12 104 GLY A N 1
ATOM 833 C CA . GLY A 1 104 ? -9.839 2.828 4.297 1.00 91.12 104 GLY A CA 1
ATOM 834 C C . GLY A 1 104 ? -10.367 3.781 3.236 1.00 91.12 104 GLY A C 1
ATOM 835 O O . GLY A 1 104 ? -11.541 4.153 3.224 1.00 91.12 104 GLY A O 1
ATOM 836 N N . MET A 1 105 ? -9.464 4.219 2.366 1.00 92.56 105 MET A N 1
ATOM 837 C CA . MET A 1 105 ? -9.758 5.161 1.292 1.00 92.56 105 MET A CA 1
ATOM 838 C C . MET A 1 105 ? -9.484 4.506 -0.055 1.00 92.56 105 MET A C 1
ATOM 840 O O . MET A 1 105 ? -8.407 3.948 -0.271 1.00 92.56 105 MET A O 1
ATOM 844 N N . PHE A 1 106 ? -10.433 4.644 -0.975 1.00 92.31 106 PHE A N 1
ATOM 845 C CA . PHE A 1 106 ? -10.197 4.384 -2.387 1.00 92.31 106 PHE A CA 1
ATOM 846 C C . PHE A 1 106 ? -9.470 5.571 -3.005 1.00 92.31 106 PHE A C 1
ATOM 848 O O . PHE A 1 106 ? -9.775 6.729 -2.711 1.00 92.31 106 PHE A O 1
ATOM 855 N N . LEU A 1 107 ? -8.505 5.284 -3.871 1.00 92.38 107 LEU A N 1
ATOM 856 C CA . LEU A 1 107 ? -7.814 6.297 -4.648 1.00 92.38 107 LEU A CA 1
ATOM 857 C C . LEU A 1 107 ? -8.115 6.105 -6.123 1.00 92.38 107 LEU A C 1
ATOM 859 O O . LEU A 1 107 ? -7.945 5.019 -6.682 1.00 92.38 107 LEU A O 1
ATOM 863 N N . GLN A 1 108 ? -8.500 7.202 -6.764 1.00 92.75 108 GLN A N 1
ATOM 864 C CA . GLN A 1 108 ? -8.609 7.255 -8.207 1.00 92.75 108 GLN A CA 1
ATOM 865 C C . GLN A 1 108 ? -7.207 7.388 -8.813 1.00 92.75 108 GLN A C 1
ATOM 867 O O . GLN A 1 108 ? -6.487 8.356 -8.557 1.00 92.75 108 GLN A O 1
ATOM 872 N N . VAL A 1 109 ? -6.814 6.411 -9.624 1.00 94.12 109 VAL A N 1
ATOM 873 C CA . VAL A 1 109 ? -5.469 6.303 -10.194 1.00 94.12 109 VAL A CA 1
ATOM 874 C C . VAL A 1 109 ? -5.538 6.250 -11.710 1.00 94.12 109 VAL A C 1
ATOM 876 O O . VAL A 1 109 ? -6.464 5.674 -12.279 1.00 94.12 109 VAL A O 1
ATOM 879 N N . SER A 1 110 ? -4.563 6.861 -12.382 1.00 93.00 110 SER A N 1
ATOM 880 C CA . SER A 1 110 ? -4.398 6.675 -13.825 1.00 93.00 110 SER A CA 1
ATOM 881 C C . SER A 1 110 ? -3.845 5.283 -14.120 1.00 93.00 110 SER A C 1
ATOM 883 O O . SER A 1 110 ? -3.212 4.677 -13.257 1.00 93.00 110 SER A O 1
ATOM 885 N N . ARG A 1 111 ? -4.000 4.788 -15.353 1.00 89.50 111 ARG A N 1
ATOM 886 C CA . ARG A 1 111 ? -3.390 3.506 -15.769 1.00 89.50 111 ARG A CA 1
ATOM 887 C C . ARG A 1 111 ? -1.894 3.442 -15.505 1.00 89.50 111 ARG A C 1
ATOM 889 O O . ARG A 1 111 ? -1.385 2.453 -14.993 1.00 89.50 111 ARG A O 1
ATOM 896 N N . ARG A 1 112 ? -1.193 4.522 -15.840 1.00 90.44 112 ARG A N 1
ATOM 897 C CA . ARG A 1 112 ? 0.252 4.608 -15.643 1.00 90.44 112 ARG A CA 1
ATOM 898 C C . ARG A 1 112 ? 0.607 4.587 -14.156 1.00 90.44 112 ARG A C 1
ATOM 900 O O . ARG A 1 112 ? 1.499 3.852 -13.752 1.00 90.44 112 ARG A O 1
ATOM 907 N N . GLY A 1 113 ? -0.133 5.334 -13.332 1.00 92.75 113 GLY A N 1
ATOM 908 C CA . GLY A 1 113 ? 0.018 5.292 -11.875 1.00 92.75 113 GLY A CA 1
ATOM 909 C C . GLY A 1 113 ? -0.243 3.895 -11.308 1.00 92.75 113 GLY A C 1
ATOM 910 O O . GLY A 1 113 ? 0.536 3.408 -10.499 1.00 92.75 113 GLY A O 1
ATOM 911 N N . TYR A 1 114 ? -1.281 3.219 -11.799 1.00 93.06 114 TYR A N 1
ATOM 912 C CA . TYR A 1 114 ? -1.621 1.847 -11.431 1.00 93.06 114 TYR A CA 1
ATOM 913 C C . TYR A 1 114 ? -0.490 0.854 -11.720 1.00 93.06 114 TYR A C 1
ATOM 915 O O . TYR A 1 114 ? -0.165 0.023 -10.877 1.00 93.06 114 TYR A O 1
ATOM 923 N N . MET A 1 115 ? 0.179 0.979 -12.867 1.00 93.12 115 MET A N 1
ATOM 924 C CA . MET A 1 115 ? 1.338 0.139 -13.181 1.00 93.12 115 MET A CA 1
ATOM 925 C C . MET A 1 115 ? 2.504 0.367 -12.215 1.00 93.12 115 MET A C 1
ATOM 927 O O . MET A 1 115 ? 3.164 -0.594 -11.832 1.00 93.12 115 MET A O 1
ATOM 931 N N . PHE A 1 116 ? 2.733 1.606 -11.767 1.00 93.81 116 PHE A N 1
ATOM 932 C CA . PHE A 1 116 ? 3.736 1.887 -10.736 1.00 93.81 116 PHE A CA 1
ATOM 933 C C . PHE A 1 116 ? 3.369 1.299 -9.369 1.00 93.81 116 PHE A C 1
ATOM 935 O O . PHE A 1 116 ? 4.263 0.841 -8.664 1.00 93.81 116 PHE A O 1
ATOM 942 N N . LEU A 1 117 ? 2.078 1.230 -9.018 1.00 93.00 117 LEU A N 1
ATOM 943 C CA . LEU A 1 117 ? 1.634 0.553 -7.792 1.00 93.00 117 LEU A CA 1
ATOM 944 C C . LEU A 1 117 ? 1.955 -0.943 -7.809 1.00 93.00 117 LEU A C 1
ATOM 946 O O . LEU A 1 117 ? 2.296 -1.505 -6.771 1.00 93.00 117 LEU A O 1
ATOM 950 N N . LEU A 1 118 ? 1.850 -1.576 -8.978 1.00 92.50 118 LEU A N 1
ATOM 951 C CA . LEU A 1 118 ? 2.152 -2.995 -9.174 1.00 92.50 118 LEU A CA 1
ATOM 952 C C . LEU A 1 118 ? 3.656 -3.280 -9.306 1.00 92.50 118 LEU A C 1
ATOM 954 O O . LEU A 1 118 ? 4.086 -4.420 -9.131 1.00 92.50 118 LEU A O 1
ATOM 958 N N . ASP A 1 119 ? 4.468 -2.269 -9.615 1.00 91.56 119 ASP A N 1
ATOM 959 C CA . ASP A 1 119 ? 5.883 -2.446 -9.928 1.00 91.56 119 ASP A CA 1
ATOM 960 C C . ASP A 1 119 ? 6.753 -2.680 -8.679 1.00 91.56 119 ASP A C 1
ATOM 962 O O . ASP A 1 119 ? 7.294 -1.757 -8.068 1.00 91.56 119 ASP A O 1
ATOM 966 N N . GLY A 1 120 ? 6.949 -3.955 -8.339 1.00 8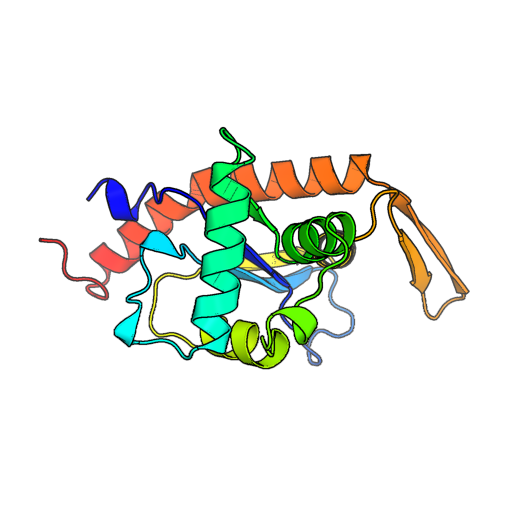6.88 120 GLY A N 1
ATOM 967 C CA . GLY A 1 120 ? 7.902 -4.410 -7.323 1.00 86.88 120 GLY A CA 1
ATOM 968 C C . GLY A 1 120 ? 9.341 -4.588 -7.824 1.00 86.88 120 GLY A C 1
ATOM 969 O O . GLY A 1 120 ? 10.175 -5.117 -7.092 1.00 86.88 120 GLY A O 1
ATOM 970 N N . SER A 1 121 ? 9.680 -4.200 -9.057 1.00 89.44 121 SER A N 1
ATOM 971 C CA . SER A 1 121 ? 11.031 -4.424 -9.590 1.00 89.44 121 SER A CA 1
ATOM 972 C C . SER A 1 121 ? 12.063 -3.454 -8.983 1.00 89.44 121 SER A C 1
ATOM 974 O O . SER A 1 121 ? 11.720 -2.332 -8.599 1.00 89.44 121 SER A O 1
ATOM 976 N N . PRO A 1 122 ? 13.351 -3.826 -8.881 1.00 86.00 122 PRO A N 1
ATOM 977 C CA . PRO A 1 122 ? 14.379 -2.902 -8.404 1.00 86.00 122 PRO A CA 1
ATOM 978 C C . PRO A 1 122 ? 14.631 -1.755 -9.395 1.00 86.00 122 PRO A C 1
ATOM 980 O O . PRO A 1 122 ? 14.667 -0.595 -8.993 1.00 86.00 122 PRO A O 1
ATOM 983 N N . GLU A 1 123 ? 14.725 -2.060 -10.691 1.00 89.06 123 GLU A N 1
ATOM 984 C CA . GLU A 1 123 ? 15.171 -1.116 -11.731 1.00 89.06 123 GLU A CA 1
ATOM 985 C C . GLU A 1 123 ? 14.033 -0.505 -12.568 1.00 89.06 123 GLU A C 1
ATOM 987 O O . GLU A 1 123 ? 14.278 0.304 -13.471 1.00 89.06 123 GLU A O 1
ATOM 992 N N . GLY A 1 124 ? 12.789 -0.888 -12.288 1.00 89.69 124 GLY A N 1
ATOM 993 C CA . GLY A 1 124 ? 11.621 -0.543 -13.088 1.00 89.69 124 GLY A CA 1
ATOM 994 C C . GLY A 1 124 ? 11.238 -1.635 -14.094 1.00 89.69 124 GLY A C 1
ATOM 995 O O . GLY A 1 124 ? 12.016 -2.545 -14.411 1.00 89.69 124 GLY A O 1
ATOM 996 N N . ALA A 1 125 ? 10.022 -1.531 -14.620 1.00 91.00 125 ALA A N 1
ATOM 997 C CA . ALA A 1 125 ? 9.414 -2.513 -15.509 1.00 91.00 125 ALA A CA 1
ATOM 998 C C . ALA A 1 125 ? 9.297 -1.995 -16.949 1.00 91.00 125 ALA A C 1
ATOM 1000 O O . ALA A 1 125 ? 9.309 -0.795 -17.208 1.00 91.00 125 ALA A O 1
ATOM 1001 N N . THR A 1 126 ? 9.171 -2.906 -17.912 1.00 92.88 126 THR A N 1
ATOM 1002 C CA . THR A 1 126 ? 8.784 -2.548 -19.282 1.00 92.88 126 THR A CA 1
ATOM 1003 C C . THR A 1 126 ? 7.396 -3.099 -19.543 1.00 92.88 126 THR A C 1
ATOM 1005 O O . THR A 1 126 ? 7.202 -4.313 -19.512 1.00 92.88 126 THR A O 1
ATOM 1008 N N . VAL A 1 127 ? 6.445 -2.216 -19.820 1.00 89.56 127 VAL A N 1
ATOM 1009 C CA . VAL A 1 127 ? 5.070 -2.585 -20.152 1.00 89.56 127 VAL A CA 1
ATOM 1010 C C . VAL A 1 127 ? 4.945 -2.688 -21.663 1.00 89.56 127 VAL A C 1
ATOM 1012 O O . VAL A 1 127 ? 5.470 -1.849 -22.392 1.00 89.56 127 VAL A O 1
ATOM 1015 N N . THR A 1 128 ? 4.282 -3.741 -22.136 1.00 89.25 128 THR A N 1
ATOM 1016 C CA . THR A 1 128 ? 3.929 -3.901 -23.551 1.00 89.25 128 THR A CA 1
ATOM 1017 C C . THR A 1 128 ? 2.418 -3.827 -23.670 1.00 89.25 128 THR A C 1
ATOM 1019 O O . THR A 1 128 ? 1.708 -4.628 -23.064 1.00 89.25 128 THR A O 1
ATOM 1022 N N . TYR A 1 129 ? 1.933 -2.848 -24.423 1.00 85.19 129 TYR A N 1
ATOM 1023 C CA . TYR A 1 129 ? 0.512 -2.631 -24.653 1.00 85.19 129 TYR A CA 1
ATOM 1024 C C . TYR A 1 129 ? -0.006 -3.534 -25.784 1.00 85.19 129 TYR A C 1
ATOM 1026 O O . TYR A 1 129 ? 0.781 -3.949 -26.639 1.00 85.19 129 TYR A O 1
ATOM 1034 N N . PRO A 1 130 ? -1.325 -3.805 -25.861 1.00 80.94 130 PRO A N 1
ATOM 1035 C CA . PRO A 1 130 ? -1.906 -4.632 -26.925 1.00 80.94 130 PRO A CA 1
ATOM 1036 C C . PRO A 1 130 ? -1.582 -4.155 -28.350 1.00 80.94 130 PRO A C 1
ATOM 1038 O O . PRO A 1 130 ? -1.483 -4.969 -29.261 1.00 80.94 130 PRO A O 1
ATOM 1041 N N . GLY A 1 131 ? -1.362 -2.848 -28.541 1.00 86.19 131 GLY A N 1
ATOM 1042 C CA . GLY A 1 131 ? -0.936 -2.263 -29.819 1.00 86.19 131 GLY A CA 1
ATOM 1043 C C . GLY A 1 131 ? 0.540 -2.485 -30.178 1.00 86.19 131 GLY A C 1
ATOM 1044 O O . GLY A 1 131 ? 1.001 -1.960 -31.185 1.00 86.19 131 GLY A O 1
ATOM 1045 N N . GLY A 1 132 ? 1.302 -3.216 -29.358 1.00 87.31 132 GLY A N 1
ATOM 1046 C CA . GLY A 1 132 ? 2.736 -3.459 -29.544 1.00 87.31 132 GLY A CA 1
ATOM 1047 C C . GLY A 1 132 ? 3.643 -2.325 -29.058 1.00 87.31 132 GLY A C 1
ATOM 1048 O O . GLY A 1 132 ? 4.864 -2.484 -29.042 1.00 87.31 132 GLY A O 1
ATOM 1049 N N . GLU A 1 133 ? 3.068 -1.199 -28.628 1.00 90.94 133 GLU A N 1
ATOM 1050 C CA . GLU A 1 133 ? 3.810 -0.117 -27.986 1.00 90.94 133 GLU A CA 1
ATOM 1051 C C . GLU A 1 133 ? 4.457 -0.612 -26.689 1.00 90.94 133 GLU A C 1
ATOM 1053 O O . GLU A 1 133 ? 3.867 -1.383 -25.926 1.00 90.94 133 GLU A O 1
ATOM 1058 N N . ARG A 1 134 ? 5.693 -0.173 -26.446 1.00 92.62 134 ARG A N 1
ATOM 1059 C CA . ARG A 1 134 ? 6.458 -0.526 -25.252 1.00 92.62 134 ARG A CA 1
ATOM 1060 C C . ARG A 1 134 ? 6.827 0.734 -24.502 1.00 92.62 134 ARG A C 1
ATOM 1062 O O . ARG A 1 134 ? 7.407 1.650 -25.075 1.00 92.62 134 ARG A O 1
ATOM 1069 N N . GLU A 1 135 ? 6.566 0.727 -23.209 1.00 92.62 135 GLU A N 1
ATOM 1070 C CA . GLU A 1 135 ? 6.902 1.822 -22.314 1.00 92.62 135 GLU A CA 1
ATOM 1071 C C . GLU A 1 135 ? 7.838 1.318 -21.221 1.00 92.62 135 GLU A C 1
ATOM 1073 O O . GLU A 1 135 ? 7.599 0.276 -20.605 1.00 92.62 135 GLU A O 1
ATOM 1078 N N . ARG A 1 136 ? 8.917 2.064 -20.974 1.00 94.25 136 ARG A N 1
ATOM 1079 C CA . ARG A 1 136 ? 9.791 1.826 -19.828 1.00 94.25 136 ARG A CA 1
ATOM 1080 C C . ARG A 1 136 ? 9.279 2.639 -18.645 1.00 94.25 136 ARG A C 1
ATOM 1082 O O . ARG A 1 136 ? 9.299 3.862 -18.688 1.00 94.25 136 ARG A O 1
ATOM 1089 N N . LEU A 1 137 ? 8.894 1.943 -17.585 1.00 93.31 137 LEU A N 1
ATOM 1090 C CA . LEU A 1 137 ? 8.628 2.506 -16.271 1.00 93.31 137 LEU A CA 1
ATOM 1091 C C . LEU A 1 137 ? 9.936 2.495 -15.486 1.00 93.31 137 LEU A C 1
ATOM 1093 O O . LEU A 1 137 ? 10.548 1.441 -15.316 1.00 93.31 137 LEU A O 1
ATOM 1097 N N . THR A 1 138 ? 10.409 3.656 -15.044 1.00 94.38 138 THR A N 1
ATOM 1098 C CA . THR A 1 138 ? 11.677 3.748 -14.304 1.00 94.38 138 THR A CA 1
ATOM 1099 C C . THR A 1 138 ? 11.459 3.767 -12.793 1.00 94.38 138 THR A C 1
ATOM 1101 O O . THR A 1 138 ? 10.443 4.259 -12.302 1.00 94.38 138 THR A O 1
ATOM 1104 N N . ALA A 1 139 ? 12.456 3.307 -12.029 1.00 92.44 139 ALA A N 1
ATOM 1105 C CA . ALA A 1 139 ? 12.430 3.399 -10.566 1.00 92.44 139 ALA A CA 1
ATOM 1106 C C . ALA A 1 139 ? 12.251 4.848 -10.066 1.00 92.44 139 ALA A C 1
ATOM 1108 O O . ALA A 1 139 ? 11.525 5.087 -9.106 1.00 92.44 139 ALA A O 1
ATOM 1109 N N . ARG A 1 140 ? 12.852 5.826 -10.756 1.00 93.94 140 ARG A N 1
ATOM 1110 C CA . ARG A 1 140 ? 12.716 7.253 -10.428 1.00 93.94 140 ARG A CA 1
ATOM 1111 C C . ARG A 1 140 ? 11.286 7.759 -10.617 1.00 93.94 140 ARG A C 1
ATOM 1113 O O . ARG A 1 140 ? 10.791 8.520 -9.792 1.00 93.94 140 ARG A O 1
ATOM 1120 N N . GLU A 1 141 ? 10.630 7.380 -11.710 1.00 94.44 141 GLU A N 1
ATOM 1121 C CA . GLU A 1 141 ? 9.233 7.760 -11.938 1.00 94.44 141 GLU A CA 1
ATOM 1122 C C . GLU A 1 141 ? 8.310 7.100 -10.917 1.00 94.44 141 GLU A C 1
ATOM 1124 O O . GLU A 1 141 ? 7.425 7.772 -10.392 1.00 94.44 141 GLU A O 1
ATOM 1129 N N . ARG A 1 142 ? 8.565 5.833 -10.564 1.00 93.81 142 ARG A N 1
ATOM 1130 C CA . ARG A 1 142 ? 7.847 5.148 -9.483 1.00 93.81 142 ARG A CA 1
ATOM 1131 C C . ARG A 1 142 ? 7.952 5.920 -8.171 1.00 93.81 142 ARG A C 1
ATOM 1133 O O . ARG A 1 142 ? 6.935 6.185 -7.544 1.00 93.81 142 ARG A O 1
ATOM 1140 N N . GLU A 1 143 ? 9.158 6.328 -7.778 1.00 92.25 143 GLU A N 1
ATOM 1141 C CA . GLU A 1 143 ? 9.375 7.125 -6.563 1.00 92.25 143 GLU A CA 1
ATOM 1142 C C . GLU A 1 143 ? 8.636 8.467 -6.603 1.00 92.25 143 GLU A C 1
ATOM 1144 O O . GLU A 1 143 ? 8.032 8.862 -5.607 1.00 92.25 143 GLU A O 1
ATOM 1149 N N . ALA A 1 144 ? 8.632 9.151 -7.751 1.00 93.00 144 ALA A N 1
ATOM 1150 C CA . ALA A 1 144 ? 7.893 10.401 -7.916 1.00 93.00 144 ALA A CA 1
ATOM 1151 C C . ALA A 1 144 ? 6.372 10.196 -7.796 1.00 93.00 144 ALA A C 1
ATOM 1153 O O . ALA A 1 144 ? 5.692 10.990 -7.147 1.00 93.00 144 ALA A O 1
ATOM 1154 N N . VAL A 1 145 ? 5.843 9.116 -8.378 1.00 92.50 145 VAL A N 1
ATOM 1155 C CA . VAL A 1 145 ? 4.426 8.744 -8.263 1.00 92.50 145 VAL A CA 1
ATOM 1156 C C . VAL A 1 145 ? 4.077 8.388 -6.819 1.00 92.50 145 VAL A C 1
ATOM 1158 O O . VAL A 1 145 ? 3.088 8.893 -6.292 1.00 92.50 145 VAL A O 1
ATOM 1161 N N . HIS A 1 146 ? 4.906 7.586 -6.148 1.00 93.31 146 HIS A N 1
ATOM 1162 C CA . HIS A 1 146 ? 4.731 7.248 -4.735 1.00 93.31 146 HIS A CA 1
ATOM 1163 C C . HIS A 1 146 ? 4.711 8.508 -3.856 1.00 93.31 146 HIS A C 1
ATOM 1165 O O . HIS A 1 146 ? 3.839 8.642 -3.000 1.00 93.31 146 HIS A O 1
ATOM 1171 N N . ALA A 1 147 ? 5.614 9.460 -4.099 1.00 92.38 147 ALA A N 1
ATOM 1172 C CA . ALA A 1 147 ? 5.645 10.723 -3.369 1.00 92.38 147 ALA A CA 1
ATOM 1173 C C . ALA A 1 147 ? 4.374 11.570 -3.590 1.00 92.38 147 ALA A C 1
ATOM 1175 O O . ALA A 1 147 ? 3.854 12.142 -2.631 1.00 92.38 147 ALA A O 1
ATOM 1176 N N . ASP A 1 148 ? 3.840 11.629 -4.818 1.00 92.44 148 ASP A N 1
ATOM 1177 C CA . ASP A 1 148 ? 2.582 12.344 -5.099 1.00 92.44 148 ASP A CA 1
ATOM 1178 C C . ASP A 1 148 ? 1.400 11.719 -4.345 1.00 92.44 148 ASP A C 1
ATOM 1180 O O . ASP A 1 148 ? 0.614 12.415 -3.700 1.00 92.44 148 ASP A O 1
ATOM 1184 N N . PHE A 1 149 ? 1.296 10.391 -4.359 1.00 91.94 149 PHE A N 1
ATOM 1185 C CA . PHE A 1 149 ? 0.269 9.689 -3.598 1.00 91.94 149 PHE A CA 1
ATOM 1186 C C . PHE A 1 149 ? 0.415 9.875 -2.085 1.00 91.94 149 PHE A C 1
ATOM 1188 O O . PHE A 1 149 ? -0.581 10.133 -1.412 1.00 91.94 149 PHE A O 1
ATOM 1195 N N . GLU A 1 150 ? 1.630 9.778 -1.543 1.00 92.75 150 GLU A N 1
ATOM 1196 C CA . GLU A 1 150 ? 1.892 10.007 -0.119 1.00 92.75 150 GLU A CA 1
ATOM 1197 C C . GLU A 1 150 ? 1.470 11.421 0.305 1.00 92.75 150 GLU A C 1
ATOM 1199 O O . GLU A 1 150 ? 0.816 11.591 1.339 1.00 92.75 150 GLU A O 1
ATOM 1204 N N . ALA A 1 151 ? 1.767 12.433 -0.516 1.00 91.44 151 ALA A N 1
ATOM 1205 C CA . ALA A 1 151 ? 1.336 13.804 -0.266 1.00 91.44 151 ALA A CA 1
ATOM 1206 C C . ALA A 1 151 ? -0.198 13.931 -0.250 1.00 91.44 151 ALA A C 1
ATOM 1208 O O . ALA A 1 151 ? -0.752 14.585 0.639 1.00 91.44 151 ALA A O 1
ATOM 1209 N N . ARG A 1 152 ? -0.897 13.277 -1.190 1.00 90.62 152 ARG A N 1
ATOM 1210 C CA . ARG A 1 152 ? -2.371 13.258 -1.238 1.00 90.62 152 ARG A CA 1
ATOM 1211 C C . ARG A 1 152 ? -2.971 12.572 -0.016 1.00 90.62 152 ARG A C 1
ATOM 1213 O O . ARG A 1 152 ? -3.821 13.158 0.642 1.00 90.62 152 ARG A O 1
ATOM 1220 N N . ILE A 1 153 ? -2.490 11.382 0.335 1.00 92.25 153 ILE A N 1
ATOM 1221 C CA . ILE A 1 153 ? -2.983 10.622 1.493 1.00 92.25 153 ILE A CA 1
ATOM 1222 C C . ILE A 1 153 ? -2.766 11.410 2.778 1.00 92.25 153 ILE A C 1
ATOM 1224 O O . ILE A 1 153 ? -3.688 11.543 3.577 1.00 92.25 153 ILE A O 1
ATOM 1228 N N . THR A 1 154 ? -1.577 11.987 2.956 1.00 90.06 154 THR A N 1
ATOM 1229 C CA . THR A 1 154 ? -1.255 12.788 4.143 1.00 90.06 154 THR A CA 1
ATOM 1230 C C . THR A 1 154 ? -2.187 13.992 4.280 1.00 90.06 154 THR A C 1
ATOM 1232 O O . THR A 1 154 ? -2.618 14.309 5.388 1.00 90.06 154 THR A O 1
ATOM 1235 N N . ARG A 1 155 ? -2.520 14.654 3.165 1.00 89.56 155 ARG A N 1
ATOM 1236 C CA . ARG A 1 155 ? -3.445 15.793 3.141 1.00 89.56 155 ARG A CA 1
ATOM 1237 C C . ARG A 1 155 ? -4.890 15.372 3.417 1.00 89.56 155 ARG A C 1
ATOM 1239 O O . ARG A 1 155 ? -5.585 16.052 4.169 1.00 89.56 155 ARG A O 1
ATOM 1246 N N . ASP A 1 156 ? -5.339 14.280 2.808 1.00 91.38 156 ASP A N 1
ATOM 1247 C CA . ASP A 1 156 ? -6.765 13.949 2.727 1.00 91.38 156 ASP A CA 1
ATOM 1248 C C . ASP A 1 156 ? -7.234 13.051 3.885 1.00 91.38 156 ASP A C 1
ATOM 1250 O O . ASP A 1 156 ? -8.387 13.147 4.305 1.00 91.38 156 ASP A O 1
ATOM 1254 N N . TRP A 1 157 ? -6.346 12.241 4.476 1.00 92.75 157 TRP A N 1
ATOM 1255 C CA . TRP A 1 157 ? -6.704 11.267 5.516 1.00 92.75 157 TRP A CA 1
ATOM 1256 C C . TRP A 1 157 ? -7.358 11.903 6.747 1.00 92.75 157 TRP A C 1
ATOM 1258 O O . TRP A 1 157 ? 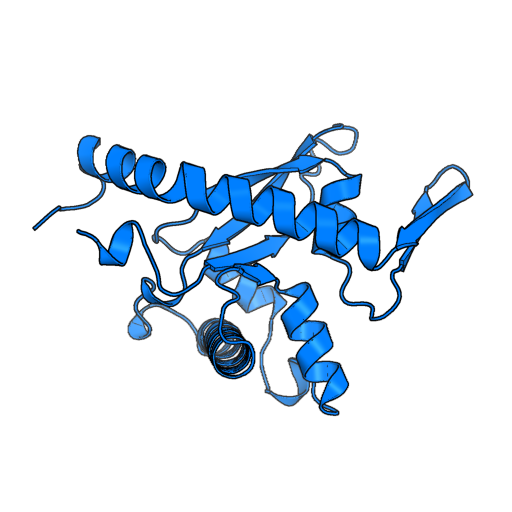-8.391 11.436 7.227 1.00 92.75 157 TRP A O 1
ATOM 1268 N N . ALA A 1 158 ? -6.779 12.985 7.274 1.00 89.50 158 ALA A N 1
ATOM 1269 C CA . ALA A 1 158 ? -7.303 13.634 8.475 1.00 89.50 158 ALA A CA 1
ATOM 1270 C C . ALA A 1 158 ? -8.718 14.199 8.259 1.00 89.50 158 ALA A C 1
ATOM 1272 O O . ALA A 1 158 ? -9.556 14.114 9.165 1.00 89.50 158 ALA A O 1
ATOM 1273 N N . ASN A 1 159 ? -8.980 14.725 7.058 1.00 89.56 159 ASN A N 1
ATOM 1274 C CA . ASN A 1 159 ? -10.290 15.228 6.654 1.00 89.56 159 ASN A CA 1
ATOM 1275 C C . ASN A 1 159 ? -11.281 14.078 6.472 1.00 89.56 159 ASN A C 1
ATOM 1277 O O . ASN A 1 159 ? -12.372 14.139 7.029 1.00 89.56 159 ASN A O 1
ATOM 1281 N N . TYR A 1 160 ? -10.872 13.000 5.796 1.00 89.31 160 TYR A N 1
ATOM 1282 C CA . TYR A 1 160 ? -11.671 11.783 5.644 1.00 89.31 160 TYR A CA 1
ATOM 1283 C C . TYR A 1 160 ? -12.143 11.239 7.003 1.00 89.31 160 TYR A C 1
ATOM 1285 O O . TYR A 1 160 ? -13.340 11.049 7.212 1.00 89.31 160 TYR A O 1
ATOM 1293 N N . ILE A 1 161 ? -11.238 11.086 7.977 1.00 88.56 161 ILE A N 1
ATOM 1294 C CA . ILE A 1 161 ? -11.600 10.646 9.336 1.00 88.56 161 ILE A CA 1
ATOM 1295 C C . ILE A 1 161 ? -12.554 11.642 10.017 1.00 88.56 161 ILE A C 1
ATOM 1297 O O . ILE A 1 161 ? -13.499 11.231 10.693 1.00 88.56 161 ILE A O 1
ATOM 1301 N N . GLY A 1 162 ? -12.334 12.948 9.837 1.00 85.44 162 GLY A N 1
ATOM 1302 C CA . GLY A 1 162 ? -13.219 13.991 10.361 1.00 85.44 162 GLY A CA 1
ATOM 1303 C C . GLY A 1 162 ? -14.640 13.917 9.793 1.00 85.44 162 GLY A C 1
ATOM 1304 O O . GLY A 1 162 ? -15.611 14.021 10.542 1.00 85.44 162 GLY A O 1
ATOM 1305 N N . GLU A 1 163 ? -14.779 13.672 8.491 1.00 86.62 163 GLU A N 1
ATOM 1306 C CA . GLU A 1 163 ? -16.080 13.495 7.842 1.00 86.62 163 GLU A CA 1
ATOM 1307 C C . GLU A 1 163 ? -16.793 12.223 8.304 1.00 86.62 163 GLU A C 1
ATOM 1309 O O . GLU A 1 163 ? -17.996 12.259 8.572 1.00 86.62 163 GLU A O 1
ATOM 1314 N N . MET A 1 164 ? -16.064 11.112 8.449 1.00 84.44 164 MET A N 1
ATOM 1315 C CA . MET A 1 164 ? -16.621 9.860 8.974 1.00 84.44 164 MET A CA 1
ATOM 1316 C C . MET A 1 164 ? -17.197 10.058 10.383 1.00 84.44 164 MET A C 1
ATOM 1318 O O . MET A 1 164 ? -18.279 9.551 10.691 1.00 84.44 164 MET A O 1
ATOM 1322 N N . ALA A 1 165 ? -16.518 10.848 11.221 1.00 83.12 165 ALA A N 1
ATOM 1323 C CA . ALA A 1 165 ? -17.013 11.222 12.542 1.00 83.12 165 ALA A CA 1
ATOM 1324 C C . ALA A 1 165 ? -18.253 12.104 12.494 1.00 83.12 165 ALA A C 1
ATOM 1326 O O . ALA A 1 165 ? -19.225 11.832 13.197 1.00 83.12 165 ALA A O 1
ATOM 1327 N N . ALA A 1 166 ? -18.238 13.146 11.662 1.00 83.06 166 ALA A N 1
ATOM 1328 C CA . ALA A 1 166 ? -19.369 14.057 11.527 1.00 83.06 166 ALA A CA 1
ATOM 1329 C C . ALA A 1 166 ? -20.642 13.332 11.0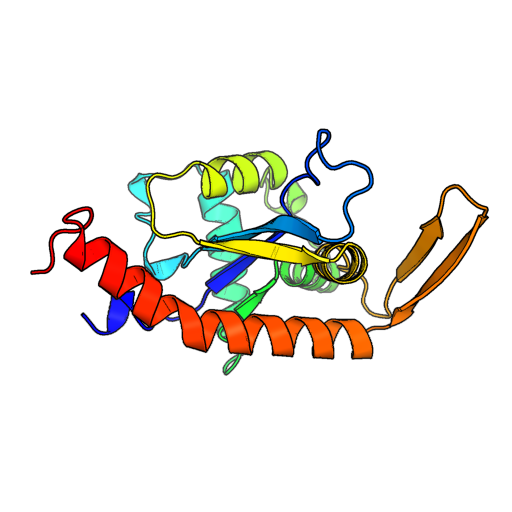59 1.00 83.06 166 ALA A C 1
ATOM 1331 O O . ALA A 1 166 ? -21.746 13.695 11.454 1.00 83.06 166 ALA A O 1
ATOM 1332 N N . ARG A 1 167 ? -20.487 12.271 10.258 1.00 82.06 167 ARG A N 1
ATOM 1333 C CA . ARG A 1 167 ? -21.584 11.414 9.781 1.00 82.06 167 ARG A CA 1
ATOM 1334 C C . ARG A 1 167 ? -22.028 10.353 10.800 1.00 82.06 167 ARG A C 1
ATOM 1336 O O . ARG A 1 167 ? -22.892 9.544 10.480 1.00 82.06 167 ARG A O 1
ATOM 1343 N N . GLY A 1 168 ? -21.447 10.329 12.002 1.00 73.75 168 GLY A N 1
ATOM 1344 C CA . GLY A 1 168 ? -21.788 9.370 13.058 1.00 73.75 168 GLY A CA 1
ATOM 1345 C C . GLY A 1 168 ? -21.361 7.930 12.766 1.00 73.75 168 GLY A C 1
ATOM 1346 O O . GLY A 1 168 ? -21.764 7.022 13.485 1.00 73.75 168 GLY A O 1
ATOM 1347 N N . MET A 1 169 ? -20.538 7.708 11.734 1.00 70.06 169 MET A N 1
ATOM 1348 C CA . MET A 1 169 ? -20.017 6.380 11.389 1.00 70.06 169 MET A CA 1
ATOM 1349 C C . MET A 1 169 ? -18.882 5.942 12.319 1.00 70.06 169 MET A C 1
ATOM 1351 O O . MET A 1 169 ? -18.494 4.777 12.316 1.00 70.06 169 MET A O 1
ATOM 1355 N N . ILE A 1 170 ? -18.363 6.870 13.128 1.00 67.69 170 ILE A N 1
ATOM 1356 C CA . ILE A 1 170 ? -17.416 6.597 14.205 1.00 67.69 170 ILE A CA 1
ATOM 1357 C C . ILE A 1 170 ? -17.804 7.368 15.457 1.00 67.69 170 ILE A C 1
ATOM 1359 O O . ILE A 1 170 ? -18.059 8.571 15.408 1.00 67.69 170 ILE A O 1
ATOM 1363 N N . HIS A 1 171 ? -17.819 6.677 16.596 1.00 52.91 171 HIS A N 1
ATOM 1364 C CA . HIS A 1 171 ? -18.008 7.318 17.891 1.00 52.91 171 HIS A CA 1
ATOM 1365 C C . HIS A 1 171 ? -16.690 7.946 18.342 1.00 52.91 171 HIS A C 1
ATOM 1367 O O . HIS A 1 171 ? -15.732 7.259 18.698 1.00 52.91 171 HIS A O 1
ATOM 1373 N N . LEU A 1 172 ? -16.647 9.276 18.292 1.00 51.66 172 LEU A N 1
ATOM 1374 C CA . LEU A 1 172 ? -15.575 10.070 18.872 1.00 51.66 172 LEU A CA 1
ATOM 1375 C C . LEU A 1 172 ? -15.777 10.135 20.392 1.00 51.66 172 LEU A C 1
ATOM 1377 O O . LEU A 1 172 ? -16.682 10.824 20.861 1.00 51.66 172 LEU A O 1
ATOM 1381 N N . HIS A 1 173 ? -14.936 9.432 21.146 1.00 45.22 173 HIS A N 1
ATOM 1382 C CA . HIS A 1 173 ? -14.758 9.642 22.584 1.00 45.22 173 HIS A CA 1
ATOM 1383 C C . HIS A 1 173 ? -13.376 10.245 22.856 1.00 45.22 173 HIS A C 1
ATOM 1385 O O . HIS A 1 173 ? -12.401 9.863 22.158 1.00 45.22 173 HIS A O 1
#

Radius of gyration: 16.55 Å; chains: 1; bounding box: 38×35×52 Å

Foldseek 3Di:
DCCQLPPQAKEKAFAPDDPVCVPPQKDLGMKIDRLVFDDPVQADPQLVLLVVLQVVVCVVVPPHRYHQSLQSQLVQVVVVHHCVNVVHPNVVNVVVVVVDPHDMDGDIDGPLLSLLSNDSDPAFDWDQDPVRDIDTDGPVNSVVSSVVVVVVCSVCSSVSVVVCVVVVVDDDD

pLDDT: mean 90.63, std 8.46, range [45.22, 98.31]

Sequence (173 aa):
MRKLQEPAYWLIFALPWPESQGDAAMAEAAYVVAPPLVPRNQVSENAEGVFAVAHFHVKENPGRRTVWFSDLTRWLAGRDNSWQGLGVDWEAALREIHELPTFGMFLQVSRRGYMFLLDGSPEGATVTYPGGERERLTAREREAVHADFEARITRDWANYIGEMAARGMIHLH

Organism: NCBI:txid1706840